Protein AF-A0A920ITL3-F1 (afdb_monomer_lite)

Structure (mmCIF, N/CA/C/O backbone):
data_AF-A0A920ITL3-F1
#
_entry.id   AF-A0A920ITL3-F1
#
loop_
_atom_site.group_PDB
_atom_site.id
_atom_site.type_symbol
_atom_site.label_atom_id
_atom_site.label_alt_id
_atom_site.label_comp_id
_atom_site.label_asym_id
_atom_site.label_entity_id
_atom_site.label_seq_id
_atom_site.pdbx_PDB_ins_code
_atom_site.Cartn_x
_atom_site.Cartn_y
_atom_site.Cartn_z
_atom_site.occupancy
_atom_site.B_iso_or_equiv
_atom_site.auth_seq_id
_atom_site.auth_comp_id
_atom_site.auth_asym_id
_atom_site.auth_atom_id
_atom_site.pdbx_PDB_model_num
ATOM 1 N N . MET A 1 1 ? 3.556 -5.486 -2.418 1.00 85.00 1 MET A N 1
ATOM 2 C CA . MET A 1 1 ? 2.310 -6.000 -1.813 1.00 85.00 1 MET A CA 1
ATOM 3 C C . MET A 1 1 ? 1.750 -4.910 -0.933 1.00 85.00 1 MET A C 1
ATOM 5 O O . MET A 1 1 ? 2.531 -4.284 -0.225 1.00 85.00 1 MET A O 1
ATOM 9 N N . ILE A 1 2 ? 0.446 -4.679 -1.012 1.00 88.62 2 ILE A N 1
ATOM 10 C CA . ILE A 1 2 ? -0.256 -3.718 -0.162 1.00 88.62 2 ILE A CA 1
ATOM 11 C C . ILE A 1 2 ? -1.033 -4.534 0.867 1.00 88.62 2 ILE A C 1
ATOM 13 O O . ILE A 1 2 ? -1.654 -5.536 0.510 1.00 88.62 2 ILE A O 1
ATOM 17 N N . ILE A 1 3 ? -0.929 -4.144 2.129 1.00 88.94 3 ILE A N 1
ATOM 18 C CA . ILE A 1 3 ? -1.619 -4.752 3.260 1.00 88.94 3 ILE A CA 1
ATOM 19 C C . ILE A 1 3 ? -2.566 -3.687 3.805 1.00 88.94 3 ILE A C 1
ATOM 21 O O . ILE A 1 3 ? -2.148 -2.557 4.059 1.00 88.94 3 ILE A O 1
ATOM 25 N N . VAL A 1 4 ? -3.838 -4.054 3.937 1.00 89.38 4 VAL A N 1
ATOM 26 C CA . VAL A 1 4 ? -4.894 -3.187 4.463 1.00 89.38 4 VAL A CA 1
ATOM 27 C C . VAL A 1 4 ? -5.656 -3.984 5.513 1.00 89.38 4 VAL A C 1
ATOM 29 O O . VAL A 1 4 ? -6.355 -4.937 5.168 1.00 89.38 4 VAL A O 1
ATOM 32 N N . GLY A 1 5 ? -5.467 -3.637 6.784 1.00 91.12 5 GLY A N 1
ATOM 33 C CA . GLY A 1 5 ? -6.239 -4.153 7.910 1.00 91.12 5 GLY A CA 1
ATOM 34 C C . GLY A 1 5 ? -7.111 -3.067 8.540 1.00 91.12 5 GLY A C 1
ATOM 35 O O . GLY A 1 5 ? -7.176 -1.939 8.053 1.00 91.12 5 GLY A O 1
ATOM 36 N N . GLU A 1 6 ? -7.774 -3.396 9.650 1.00 90.75 6 GLU A N 1
ATOM 37 C CA . GLU A 1 6 ? -8.614 -2.442 10.395 1.00 90.75 6 GLU A CA 1
ATOM 38 C C . GLU A 1 6 ? -7.820 -1.207 10.855 1.00 90.75 6 GLU A C 1
ATOM 40 O O . GLU A 1 6 ? -8.295 -0.081 10.719 1.00 90.75 6 GLU A O 1
ATOM 45 N N . LYS A 1 7 ? -6.568 -1.402 11.293 1.00 89.19 7 LYS A N 1
ATOM 46 C CA . LYS A 1 7 ? -5.666 -0.320 11.719 1.00 89.19 7 LYS A CA 1
ATOM 47 C C . LYS A 1 7 ? -5.372 0.674 10.587 1.00 89.19 7 LYS A C 1
ATOM 49 O O . LYS A 1 7 ? -5.350 1.883 10.815 1.00 89.19 7 LYS A O 1
ATOM 54 N N . GLU A 1 8 ? -5.116 0.175 9.382 1.00 85.75 8 GLU A N 1
ATOM 55 C CA . GLU A 1 8 ? -4.836 0.988 8.195 1.00 85.75 8 GLU A CA 1
ATOM 56 C C . GLU A 1 8 ? -6.070 1.774 7.731 1.00 85.75 8 GLU A C 1
ATOM 58 O O . GLU A 1 8 ? -5.953 2.934 7.334 1.00 85.75 8 GLU A O 1
ATOM 63 N N . VAL A 1 9 ? -7.262 1.176 7.833 1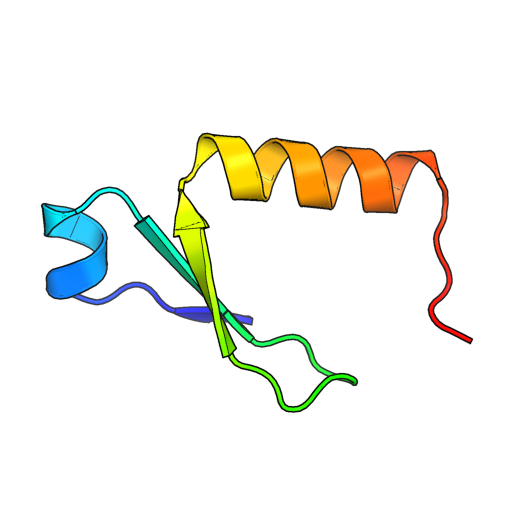.00 88.38 9 VAL A N 1
ATOM 64 C CA . VAL A 1 9 ? -8.527 1.842 7.485 1.00 88.38 9 VAL A CA 1
ATOM 65 C C . VAL A 1 9 ? -8.817 3.003 8.435 1.00 88.38 9 VAL A C 1
ATOM 67 O O . VAL A 1 9 ? -9.188 4.085 7.979 1.00 88.38 9 VAL A O 1
ATOM 70 N N . GLU A 1 10 ? -8.607 2.805 9.737 1.00 88.94 10 GLU A N 1
ATOM 71 C CA . GLU A 1 10 ? -8.847 3.836 10.751 1.00 88.94 10 GLU A CA 1
ATOM 72 C C . GLU A 1 10 ? -7.880 5.023 10.597 1.00 88.94 10 GLU A C 1
ATOM 74 O O . GLU A 1 10 ? -8.294 6.183 10.626 1.00 88.94 10 GLU A O 1
ATOM 79 N N . ASN A 1 11 ? -6.604 4.734 10.320 1.00 86.00 11 ASN A N 1
ATOM 80 C CA . ASN A 1 11 ? -5.562 5.751 10.158 1.00 86.00 11 ASN A CA 1
ATOM 81 C C . ASN A 1 11 ? -5.460 6.330 8.737 1.00 86.00 11 ASN A C 1
ATOM 83 O O . ASN A 1 11 ? -4.684 7.259 8.512 1.00 86.00 11 ASN A O 1
ATOM 87 N N . LYS A 1 12 ? -6.231 5.808 7.770 1.00 87.06 12 LYS A N 1
ATOM 88 C CA . LYS A 1 12 ? -6.125 6.136 6.333 1.00 87.06 12 LYS A CA 1
ATOM 89 C C . LYS A 1 12 ? -4.696 5.972 5.791 1.00 87.06 12 LYS A C 1
ATOM 91 O O . LYS A 1 12 ? -4.246 6.729 4.923 1.00 87.06 12 LYS A O 1
ATOM 96 N N . THR A 1 13 ? -3.986 4.979 6.311 1.00 90.06 13 THR A N 1
ATOM 97 C CA . THR A 1 13 ? -2.637 4.598 5.889 1.00 90.06 13 THR A CA 1
ATOM 98 C C . THR A 1 13 ? -2.675 3.267 5.147 1.00 90.06 13 THR A C 1
ATOM 100 O O . THR A 1 13 ? -3.691 2.581 5.104 1.00 90.06 13 THR A O 1
ATOM 103 N N . VAL A 1 14 ? -1.578 2.916 4.487 1.00 90.06 14 VAL A N 1
ATOM 104 C CA . VAL A 1 14 ? -1.385 1.627 3.826 1.00 90.06 14 VAL A CA 1
ATOM 105 C C . VAL A 1 14 ? -0.014 1.084 4.185 1.00 90.06 14 VAL A C 1
ATOM 107 O O . VAL A 1 14 ? 0.990 1.800 4.144 1.00 90.06 14 VAL A O 1
ATOM 110 N N . THR A 1 15 ? 0.042 -0.205 4.497 1.00 89.25 15 THR A N 1
ATOM 111 C CA . THR A 1 15 ? 1.311 -0.883 4.749 1.00 89.25 15 THR A CA 1
ATOM 112 C C . THR A 1 15 ? 1.796 -1.527 3.458 1.00 89.25 15 THR A C 1
ATOM 114 O O . THR A 1 15 ? 1.123 -2.364 2.853 1.00 89.25 15 THR A O 1
ATOM 117 N N . VAL A 1 16 ? 2.987 -1.140 3.007 1.00 88.38 16 VAL A N 1
ATOM 118 C CA . VAL A 1 16 ? 3.574 -1.602 1.750 1.00 88.38 16 VAL A CA 1
ATOM 119 C C . VAL A 1 16 ? 4.775 -2.486 2.044 1.00 88.38 16 VAL A C 1
ATOM 121 O O . VAL A 1 16 ? 5.720 -2.091 2.724 1.00 88.38 16 VAL A O 1
ATOM 124 N N . ARG A 1 17 ? 4.758 -3.693 1.476 1.00 86.75 17 ARG A N 1
ATOM 125 C CA . ARG A 1 17 ? 5.888 -4.624 1.480 1.00 86.75 17 ARG A CA 1
ATOM 126 C C . ARG A 1 17 ? 6.459 -4.742 0.074 1.00 86.75 17 ARG A C 1
ATOM 128 O O . ARG A 1 17 ? 5.790 -5.260 -0.832 1.00 86.75 17 ARG A O 1
ATOM 135 N N . ARG A 1 18 ? 7.690 -4.274 -0.120 1.00 83.19 18 ARG A N 1
ATOM 136 C CA . ARG A 1 18 ? 8.415 -4.414 -1.392 1.00 83.19 18 ARG A CA 1
ATOM 137 C C . ARG A 1 18 ? 8.957 -5.847 -1.516 1.00 83.19 18 ARG A C 1
ATOM 139 O O . ARG A 1 18 ? 9.155 -6.543 -0.526 1.00 83.19 18 ARG A O 1
ATOM 146 N N . ARG A 1 19 ? 9.116 -6.343 -2.748 1.00 77.94 19 ARG A N 1
ATOM 147 C CA . ARG A 1 19 ? 9.522 -7.745 -2.985 1.00 77.94 19 ARG A CA 1
ATOM 148 C C . ARG A 1 19 ? 11.015 -7.968 -2.728 1.00 77.94 19 ARG A C 1
ATOM 150 O O . ARG A 1 19 ? 11.382 -8.986 -2.156 1.00 77.94 19 ARG A O 1
ATOM 157 N N . PHE A 1 20 ? 11.847 -7.021 -3.158 1.00 76.88 20 PHE A N 1
ATOM 158 C CA . PHE A 1 20 ? 13.311 -7.112 -3.088 1.00 76.88 20 PHE A CA 1
ATOM 159 C C . PHE A 1 20 ? 13.881 -6.525 -1.798 1.00 76.88 20 PHE A C 1
ATOM 161 O O . PHE A 1 20 ? 14.903 -6.978 -1.295 1.00 76.88 20 PHE A O 1
ATOM 168 N N . ILE A 1 21 ? 13.1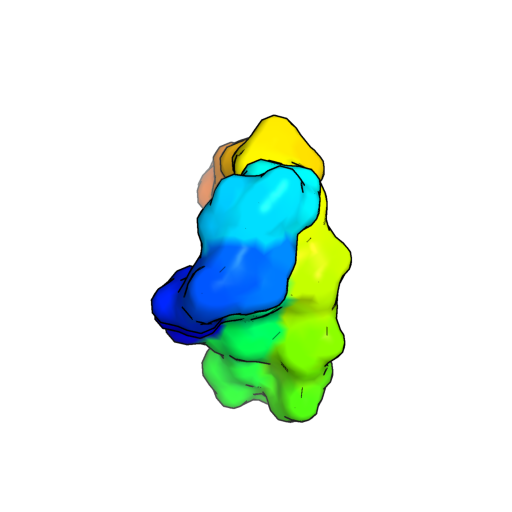69 -5.561 -1.223 1.00 73.69 21 ILE A N 1
ATOM 169 C CA . ILE A 1 21 ? 13.501 -4.945 0.051 1.00 73.69 21 ILE A CA 1
ATOM 170 C C . ILE A 1 21 ? 12.606 -5.636 1.077 1.00 73.69 21 ILE A C 1
ATOM 172 O O . ILE A 1 21 ? 11.391 -5.465 1.034 1.00 73.69 21 ILE A O 1
ATOM 176 N N . LYS A 1 22 ? 13.174 -6.445 1.983 1.00 73.38 22 LYS A N 1
ATOM 177 C CA . LYS A 1 22 ? 12.432 -7.154 3.054 1.00 73.38 22 LYS A CA 1
ATOM 178 C C . LYS A 1 22 ? 11.807 -6.207 4.099 1.00 73.38 22 LYS A C 1
ATOM 180 O O . LYS A 1 22 ? 11.416 -6.654 5.172 1.00 73.38 22 LYS A O 1
ATOM 185 N N . GLU A 1 23 ? 11.711 -4.924 3.788 1.00 77.56 23 GLU A N 1
ATOM 186 C CA . GLU A 1 23 ? 11.177 -3.881 4.644 1.00 77.56 23 GLU A CA 1
ATOM 187 C C . GLU A 1 23 ? 9.667 -3.733 4.422 1.00 77.56 23 GLU A C 1
ATOM 189 O O . GLU A 1 23 ? 9.157 -3.821 3.296 1.00 77.56 23 GLU A O 1
ATOM 194 N N . GLN A 1 24 ? 8.951 -3.546 5.527 1.00 82.50 24 GLN A N 1
ATOM 195 C CA . GLN A 1 24 ? 7.564 -3.104 5.531 1.00 82.50 24 GLN A CA 1
ATOM 196 C C . GLN A 1 24 ? 7.544 -1.650 5.973 1.00 82.50 24 GLN A C 1
ATOM 198 O O . GLN A 1 24 ? 8.144 -1.308 6.990 1.00 82.50 24 GLN A O 1
ATOM 203 N N . LYS A 1 25 ? 6.844 -0.817 5.210 1.00 85.38 25 LYS A N 1
ATOM 204 C CA . LYS A 1 25 ? 6.716 0.609 5.489 1.00 85.38 25 LYS A CA 1
ATOM 205 C C . LYS A 1 25 ? 5.241 0.973 5.524 1.00 85.38 25 LYS A C 1
ATOM 207 O O . LYS A 1 25 ? 4.505 0.629 4.600 1.00 85.38 25 LYS A O 1
ATOM 212 N N . GLU A 1 26 ? 4.826 1.658 6.581 1.00 87.44 26 GLU A N 1
ATOM 213 C CA . GLU A 1 26 ? 3.504 2.277 6.664 1.00 87.44 26 GLU A CA 1
ATOM 214 C C . GLU A 1 26 ? 3.585 3.667 6.017 1.00 87.44 26 GLU A C 1
ATOM 216 O O . GLU A 1 26 ? 4.489 4.453 6.311 1.00 87.44 26 GLU A O 1
ATOM 221 N N . LEU A 1 27 ? 2.686 3.944 5.078 1.00 88.19 27 LEU A N 1
ATOM 222 C CA . LEU A 1 27 ? 2.647 5.181 4.302 1.00 88.19 27 LEU A CA 1
ATOM 223 C C . LEU A 1 27 ? 1.224 5.731 4.279 1.00 88.19 27 LEU A C 1
ATOM 225 O O . LEU A 1 27 ? 0.257 4.976 4.270 1.00 88.19 27 LEU A O 1
ATOM 229 N N . SER A 1 28 ? 1.084 7.052 4.210 1.00 88.88 28 SER A N 1
ATOM 230 C CA . SER A 1 28 ? -0.200 7.655 3.852 1.00 88.88 28 SER A CA 1
ATOM 231 C C . SER A 1 28 ? -0.542 7.358 2.391 1.00 88.88 28 SER A C 1
ATOM 233 O O . SER A 1 28 ? 0.346 7.111 1.568 1.00 88.88 28 SER A O 1
ATOM 235 N N . LEU A 1 29 ? -1.830 7.411 2.050 1.00 84.62 29 LEU A N 1
ATOM 236 C CA . LEU A 1 29 ? -2.299 7.147 0.687 1.00 84.62 29 LEU A CA 1
ATOM 237 C C . LEU A 1 29 ? -1.667 8.094 -0.351 1.00 84.62 29 LEU A C 1
ATOM 239 O O . LEU A 1 29 ? -1.244 7.656 -1.424 1.00 84.62 29 LEU A O 1
ATOM 243 N N . ASP A 1 30 ? -1.558 9.380 -0.010 1.00 87.56 30 ASP A N 1
ATOM 244 C CA . ASP 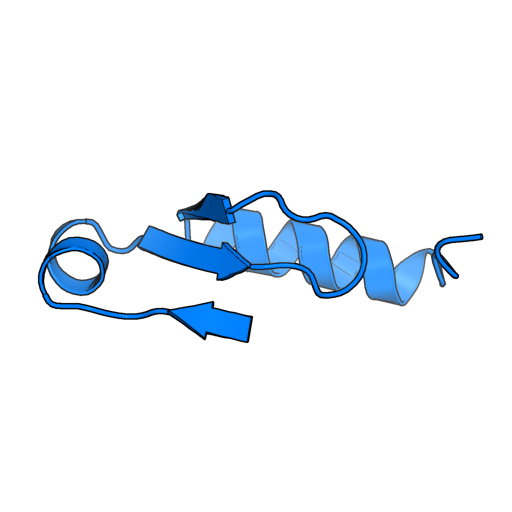A 1 30 ? -0.950 10.403 -0.869 1.00 87.56 30 ASP A CA 1
ATOM 245 C C . ASP A 1 30 ? 0.560 10.200 -1.015 1.00 87.56 30 ASP A C 1
ATOM 247 O O . ASP A 1 30 ? 1.109 10.290 -2.116 1.00 87.56 30 ASP A O 1
ATOM 251 N N . GLY A 1 31 ? 1.238 9.875 0.092 1.00 86.31 31 GLY A N 1
ATOM 252 C CA . GLY 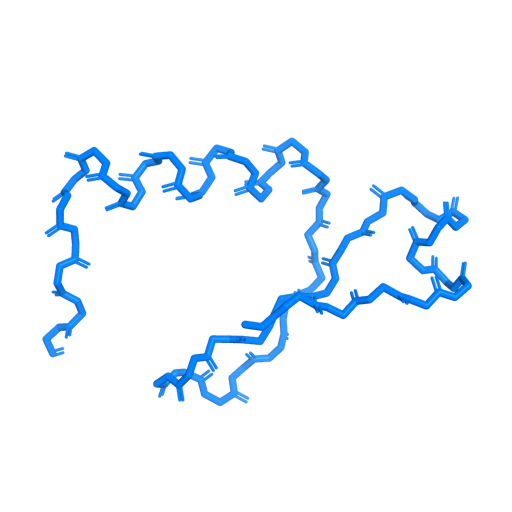A 1 31 ? 2.670 9.582 0.091 1.00 86.31 31 GLY A CA 1
ATOM 253 C C . GLY A 1 31 ? 2.986 8.359 -0.765 1.00 86.31 31 GLY A C 1
ATOM 254 O O . GLY A 1 31 ? 3.886 8.404 -1.600 1.00 86.31 31 GLY A O 1
ATOM 255 N N . PHE A 1 32 ? 2.187 7.300 -0.624 1.00 87.69 32 PHE A N 1
ATOM 256 C CA . PHE A 1 32 ? 2.302 6.097 -1.439 1.00 87.69 32 PHE A CA 1
ATOM 257 C C . PHE A 1 32 ? 2.075 6.381 -2.928 1.00 87.69 32 PHE A C 1
ATOM 259 O O . PHE A 1 32 ? 2.873 5.952 -3.761 1.00 87.69 32 PHE A O 1
ATOM 266 N N . SER A 1 33 ? 1.024 7.131 -3.268 1.00 87.88 33 SER A N 1
ATOM 267 C CA . SER A 1 33 ? 0.688 7.443 -4.663 1.00 87.88 33 SER A CA 1
ATOM 268 C C . SER A 1 33 ? 1.806 8.228 -5.350 1.00 87.88 33 SER A C 1
ATOM 270 O O . SER A 1 33 ? 2.217 7.875 -6.454 1.00 87.88 33 SER A O 1
ATOM 272 N N . ASN A 1 34 ? 2.359 9.238 -4.674 1.00 90.00 34 ASN A N 1
ATOM 273 C CA . ASN A 1 34 ? 3.479 10.018 -5.199 1.00 90.00 34 ASN A CA 1
ATOM 274 C C . ASN A 1 34 ? 4.768 9.193 -5.317 1.00 90.00 34 ASN A C 1
ATOM 276 O O . ASN A 1 34 ? 5.478 9.322 -6.316 1.00 90.00 34 ASN A O 1
ATOM 280 N N . GLU A 1 35 ? 5.065 8.332 -4.338 1.00 86.44 35 GLU A N 1
ATOM 281 C CA . GLU A 1 35 ? 6.252 7.465 -4.359 1.00 86.44 35 GLU A CA 1
ATOM 282 C C . GLU A 1 35 ? 6.194 6.496 -5.553 1.00 86.44 35 GLU A C 1
ATOM 284 O O . GLU A 1 35 ? 7.151 6.403 -6.321 1.00 86.44 35 GLU A O 1
ATOM 289 N N . VAL A 1 36 ? 5.040 5.856 -5.780 1.00 86.00 36 VAL A N 1
ATOM 290 C CA . VAL A 1 36 ? 4.829 4.937 -6.911 1.00 86.00 36 VAL A CA 1
ATOM 291 C C . VAL A 1 36 ? 4.852 5.670 -8.251 1.00 86.00 36 VAL A C 1
ATOM 293 O O . VAL A 1 36 ? 5.492 5.197 -9.189 1.00 86.00 36 VAL A O 1
ATOM 296 N N . LEU A 1 37 ? 4.191 6.826 -8.361 1.00 89.25 37 LEU A N 1
ATOM 297 C CA . LEU A 1 37 ? 4.201 7.622 -9.593 1.00 89.25 37 LEU A CA 1
ATOM 298 C C . LEU A 1 37 ? 5.616 8.076 -9.956 1.00 89.25 37 LEU A C 1
ATOM 300 O O . LEU A 1 37 ? 6.008 7.995 -11.119 1.00 89.25 37 LEU A O 1
ATOM 304 N N . THR A 1 38 ? 6.395 8.509 -8.966 1.00 88.00 38 THR A N 1
ATOM 305 C CA . THR A 1 38 ? 7.797 8.894 -9.166 1.00 88.00 38 THR A CA 1
ATOM 306 C C . THR A 1 38 ? 8.629 7.692 -9.603 1.00 88.00 38 THR A C 1
ATOM 308 O O . THR A 1 38 ? 9.374 7.790 -10.572 1.00 88.00 38 THR A O 1
ATOM 311 N N . GLU A 1 39 ? 8.455 6.532 -8.962 1.00 84.50 39 GLU A N 1
ATOM 312 C CA . GLU A 1 39 ? 9.174 5.299 -9.310 1.00 84.50 39 GLU A CA 1
ATOM 313 C C . GLU A 1 39 ? 8.881 4.837 -10.751 1.00 84.50 39 GLU A C 1
ATOM 315 O O . GLU A 1 39 ? 9.801 4.442 -11.475 1.00 84.50 39 GLU A O 1
ATOM 320 N N . ILE A 1 40 ? 7.621 4.953 -11.193 1.00 87.31 40 ILE A N 1
ATOM 321 C CA . ILE A 1 40 ? 7.197 4.666 -12.572 1.00 87.31 40 ILE A CA 1
ATOM 322 C C . ILE A 1 40 ? 7.815 5.667 -13.556 1.00 87.31 40 ILE A C 1
ATOM 324 O O . ILE A 1 40 ? 8.385 5.256 -14.569 1.00 87.31 40 ILE A O 1
ATOM 328 N N . ASN A 1 41 ? 7.716 6.968 -13.266 1.00 86.50 41 ASN A N 1
ATOM 329 C CA . ASN A 1 41 ? 8.207 8.032 -14.146 1.00 86.50 41 ASN A CA 1
ATOM 330 C C . ASN A 1 41 ? 9.731 7.999 -14.300 1.00 86.50 41 ASN A C 1
ATOM 332 O O . ASN A 1 41 ? 10.244 8.154 -15.406 1.00 86.50 41 ASN A O 1
ATOM 336 N N . GLU A 1 42 ? 10.457 7.743 -13.212 1.00 85.69 42 GLU A N 1
ATOM 337 C CA . GLU A 1 42 ? 11.915 7.618 -13.226 1.00 85.69 42 GLU A CA 1
ATOM 338 C C . GLU A 1 42 ? 12.390 6.287 -13.832 1.00 85.69 42 GLU A C 1
ATOM 340 O O . GLU A 1 42 ? 13.595 6.094 -13.989 1.00 85.69 42 GLU A O 1
ATOM 345 N N . ARG A 1 43 ? 11.472 5.363 -14.176 1.00 75.62 43 ARG A N 1
ATOM 346 C CA . ARG A 1 43 ? 11.786 3.990 -14.610 1.00 75.62 43 ARG A CA 1
ATOM 347 C C . ARG A 1 43 ? 12.873 3.371 -13.732 1.00 75.62 43 ARG A C 1
ATOM 349 O O . ARG A 1 43 ? 13.823 2.778 -14.250 1.00 75.62 43 ARG A O 1
ATOM 356 N N . ARG A 1 44 ? 12.760 3.522 -12.407 1.00 65.38 44 ARG A N 1
ATOM 357 C CA . ARG A 1 44 ? 13.734 2.933 -11.483 1.00 65.38 44 ARG A CA 1
ATOM 358 C C . ARG A 1 44 ? 13.637 1.415 -11.556 1.00 65.38 44 ARG A C 1
ATOM 360 O O . ARG A 1 44 ? 12.873 0.779 -10.837 1.00 65.38 44 ARG A O 1
ATOM 367 N N . VAL A 1 45 ? 14.446 0.823 -12.427 1.00 59.25 45 VAL A N 1
ATOM 368 C CA . VAL A 1 45 ? 14.796 -0.587 -12.347 1.00 59.25 45 VAL A CA 1
ATOM 369 C C . VAL A 1 45 ? 15.685 -0.689 -11.116 1.00 59.25 45 VAL A C 1
ATOM 371 O O . VAL A 1 45 ? 16.807 -0.19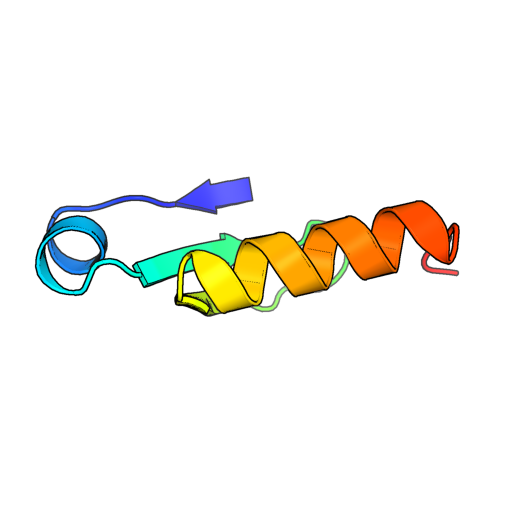0 -11.119 1.00 59.25 45 VAL A O 1
ATOM 374 N N . SER A 1 46 ? 15.140 -1.226 -10.024 1.00 57.56 46 SER A N 1
ATOM 375 C CA . SER A 1 46 ? 15.952 -1.577 -8.857 1.00 57.56 46 SER A CA 1
ATOM 376 C C . SER A 1 46 ? 17.011 -2.572 -9.336 1.00 57.56 46 SER A C 1
ATOM 378 O O . SER A 1 46 ? 16.653 -3.693 -9.698 1.00 57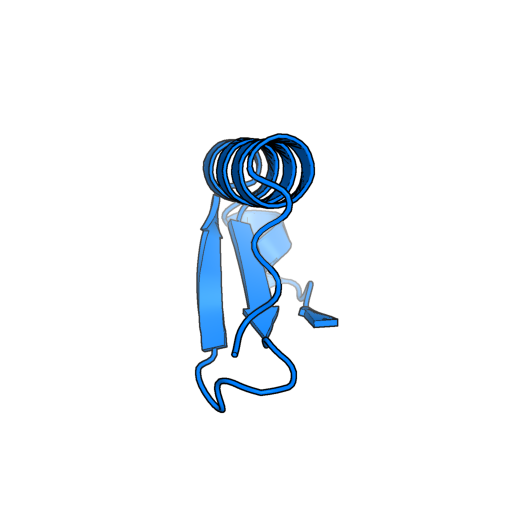.56 46 SER A O 1
ATOM 380 N N . ASN A 1 47 ? 18.262 -2.116 -9.433 1.00 45.72 47 ASN A N 1
ATOM 381 C CA . ASN A 1 47 ? 19.422 -2.901 -9.859 1.00 45.72 47 ASN A CA 1
ATOM 382 C C . ASN A 1 47 ? 20.076 -3.564 -8.644 1.00 45.72 47 ASN A C 1
ATOM 384 O O . ASN A 1 47 ? 20.151 -2.883 -7.594 1.00 45.72 47 ASN A O 1
#

Secondary structure (DSSP, 8-state):
-EE--HHHHHHTEEEEE-SSS--EEEEEHHHHHHHHHHHHHTT----

Radius of gyration: 11.57 Å; chains: 1; bounding box: 28×18×26 Å

Foldseek 3Di:
DWDDDPVCVVVQWIWDQDDVPNDIDIGHPVRVVVVVVCCVVVVPPPD

Sequence (47 aa):
MIIVGEKEVENKTVTVRRRFIKEQKELSLDGFSNEVLTEINERRVSN

pLDDT: mean 83.4, std 9.37, range [45.72, 91.12]